Protein AF-A0A2W4WBD0-F1 (afdb_monomer_lite)

Foldseek 3Di:
DDDDDPVVVCVVVVVVVVVVVVVCVVVVVVVVVVDDDDPDDDDDPPDDDDDDDDPPDDPVCCVPPPVVVD

pLDDT: mean 90.71, std 7.72, range [56.44, 98.56]

Sequence (70 aa):
MRKINLSRWALENQPLVRYLLAVFIFAGVAAFFSLGQEEDPPFVFRGMVVRAYWPGATAMQMGQQVADPI

Secondary structure (DSSP, 8-state):
-PPP-HHHHHHHTHHHHHHHHHHHHHHHHHHHHH----SS--------------TT--HHHHIIIIITT-

Structure (mmCIF, N/CA/C/O backbone):
data_AF-A0A2W4WBD0-F1
#
_entry.id   AF-A0A2W4WBD0-F1
#
loop_
_atom_site.group_PDB
_atom_site.id
_atom_site.type_symbol
_atom_site.label_atom_id
_atom_site.label_alt_id
_atom_site.label_comp_id
_atom_site.label_asym_id
_atom_site.label_entity_id
_atom_site.label_seq_id
_atom_site.pdbx_PDB_ins_code
_atom_site.Cartn_x
_atom_site.Cartn_y
_atom_site.Cartn_z
_atom_site.occupancy
_atom_site.B_iso_or_equiv
_atom_site.auth_seq_id
_atom_site.auth_comp_id
_atom_site.auth_asym_id
_atom_site.auth_atom_id
_atom_site.pdbx_PDB_model_num
ATOM 1 N N . MET A 1 1 ? -9.802 24.784 24.189 1.00 56.44 1 MET A N 1
ATOM 2 C CA . MET A 1 1 ? -10.521 23.726 23.440 1.00 56.44 1 MET A CA 1
ATOM 3 C C . MET A 1 1 ? -10.608 22.490 24.321 1.00 56.44 1 MET A C 1
ATOM 5 O O . MET A 1 1 ? -9.588 22.084 24.869 1.00 56.44 1 MET A O 1
ATOM 9 N N . ARG A 1 2 ? -11.805 21.940 24.547 1.00 73.75 2 ARG A N 1
ATOM 10 C CA . ARG A 1 2 ? -11.997 20.772 25.421 1.00 73.75 2 ARG A CA 1
ATOM 11 C C . ARG A 1 2 ? -11.431 19.541 24.701 1.00 73.75 2 ARG A C 1
ATOM 13 O O . ARG A 1 2 ? -11.871 19.238 23.598 1.00 73.75 2 ARG A O 1
ATOM 20 N N . LYS A 1 3 ? -10.421 18.876 25.275 1.00 79.25 3 LYS A N 1
ATOM 21 C CA . LYS A 1 3 ? -9.832 17.666 24.680 1.00 79.25 3 LYS A CA 1
ATOM 22 C C . LYS A 1 3 ? -10.879 16.552 24.695 1.00 79.25 3 LYS A C 1
ATOM 24 O O . LYS A 1 3 ? -11.356 16.176 25.764 1.00 79.25 3 LYS A O 1
ATOM 29 N N . ILE A 1 4 ? -11.240 16.045 23.520 1.00 85.88 4 ILE A N 1
ATOM 30 C CA . ILE A 1 4 ? -12.072 14.848 23.397 1.00 85.88 4 ILE A CA 1
ATOM 31 C C . ILE A 1 4 ? -11.239 13.665 23.897 1.00 85.88 4 ILE A C 1
ATOM 33 O O . ILE A 1 4 ? -10.124 13.443 23.427 1.00 85.88 4 ILE A O 1
ATOM 37 N N . ASN A 1 5 ? -11.758 12.926 24.878 1.00 92.94 5 ASN A N 1
ATOM 38 C CA . ASN A 1 5 ? -11.117 11.714 25.380 1.00 92.94 5 ASN A CA 1
ATOM 39 C C . ASN A 1 5 ? -11.683 10.503 24.629 1.00 92.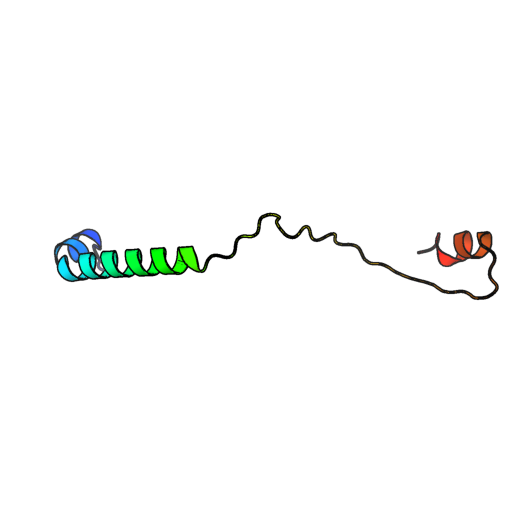94 5 ASN A C 1
ATOM 41 O O . ASN A 1 5 ? -12.742 9.984 24.979 1.00 92.94 5 ASN A O 1
ATOM 45 N N . LEU A 1 6 ? -10.964 10.081 23.589 1.00 91.88 6 LEU A N 1
ATOM 46 C CA . LEU A 1 6 ? -11.332 8.957 22.724 1.00 91.88 6 LEU A CA 1
ATOM 47 C C . LEU A 1 6 ? -11.470 7.640 23.493 1.00 91.88 6 LEU A C 1
ATOM 49 O O . LEU A 1 6 ? -12.398 6.884 23.228 1.00 91.88 6 LEU A O 1
ATOM 53 N N . SER A 1 7 ? -10.603 7.386 24.477 1.00 93.62 7 SER A N 1
ATOM 54 C CA . SER A 1 7 ? -10.662 6.163 25.283 1.00 93.62 7 SER A CA 1
ATOM 55 C C . SER A 1 7 ? -11.948 6.098 26.102 1.00 93.62 7 SER A C 1
ATOM 57 O O . SER A 1 7 ? -12.623 5.072 26.109 1.00 93.62 7 SER A O 1
ATOM 59 N N . ARG A 1 8 ? -12.331 7.207 26.751 1.00 94.25 8 ARG A N 1
ATOM 60 C CA . ARG A 1 8 ? -13.610 7.293 27.472 1.00 94.25 8 ARG A CA 1
ATOM 61 C C . ARG A 1 8 ? -14.790 7.122 26.519 1.00 94.25 8 ARG A C 1
ATOM 63 O O . ARG A 1 8 ? -15.675 6.322 26.795 1.00 94.25 8 ARG A O 1
ATOM 70 N N . TRP A 1 9 ? -14.777 7.827 25.392 1.00 95.19 9 TRP A N 1
ATOM 71 C CA . TRP A 1 9 ? -15.855 7.745 24.410 1.00 95.19 9 TRP A CA 1
ATOM 72 C C . TRP A 1 9 ? -16.028 6.320 23.858 1.00 95.19 9 TRP A C 1
ATOM 74 O O . TRP A 1 9 ? -17.153 5.842 23.736 1.00 95.19 9 TRP A O 1
ATOM 84 N N . ALA A 1 10 ? -14.933 5.602 23.596 1.00 94.56 10 ALA A N 1
ATOM 85 C CA . ALA A 1 10 ? -14.974 4.216 23.133 1.00 94.56 10 ALA A CA 1
ATOM 86 C C . ALA A 1 10 ? -15.577 3.260 24.182 1.00 94.56 10 ALA A C 1
ATOM 88 O O . ALA A 1 10 ? -16.309 2.338 23.824 1.00 94.56 10 ALA A O 1
ATOM 89 N N . LEU A 1 11 ? -15.309 3.496 25.473 1.00 94.88 11 LEU A N 1
ATOM 90 C CA . LEU A 1 11 ? -15.894 2.726 26.577 1.00 94.88 11 LEU A CA 1
ATOM 91 C C . LEU A 1 11 ? -17.386 3.014 26.782 1.00 94.88 11 LEU A C 1
ATOM 93 O O . LEU A 1 11 ? -18.117 2.120 27.194 1.00 94.88 11 LEU A O 1
ATOM 97 N N . GLU A 1 12 ? -17.841 4.230 26.490 1.00 96.38 12 GLU A N 1
ATOM 98 C CA . GLU A 1 12 ? -19.265 4.590 26.527 1.00 96.38 12 GLU A CA 1
ATOM 99 C C . GLU A 1 12 ? -20.023 4.039 25.304 1.00 96.38 12 GLU A C 1
ATOM 101 O O . GLU A 1 12 ? -21.198 3.699 25.402 1.00 96.38 12 GLU A O 1
ATOM 106 N N . ASN A 1 13 ? -19.343 3.874 24.163 1.00 97.00 13 ASN A N 1
ATOM 107 C CA . ASN A 1 13 ? -19.927 3.434 22.890 1.00 97.00 13 ASN A CA 1
ATOM 108 C C . ASN A 1 13 ? -19.494 2.007 22.493 1.00 97.00 13 ASN A C 1
ATOM 110 O O . ASN A 1 13 ? -19.243 1.723 21.319 1.00 97.00 13 ASN A O 1
ATOM 114 N N . GLN A 1 1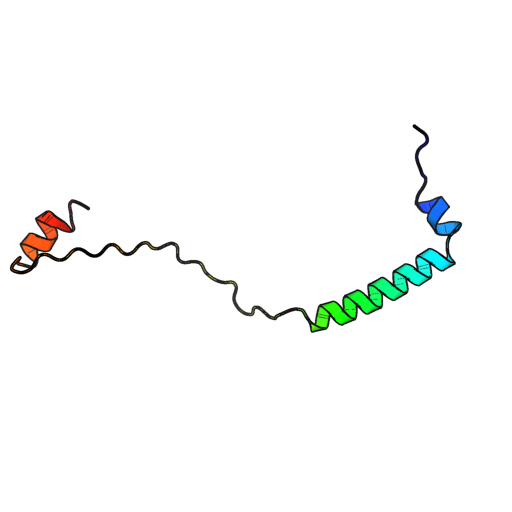4 ? -19.422 1.082 23.458 1.00 95.94 14 GLN A N 1
ATOM 115 C CA . GLN A 1 14 ? -18.945 -0.295 23.235 1.00 95.94 14 GLN A CA 1
ATOM 116 C C . GLN A 1 14 ? -19.625 -1.045 22.074 1.00 95.94 14 GLN A C 1
ATOM 118 O O . GLN A 1 14 ? -18.902 -1.699 21.315 1.00 95.94 14 GLN A O 1
ATOM 123 N N . PRO A 1 15 ? -20.963 -0.990 21.888 1.00 97.75 15 PRO A N 1
ATOM 124 C CA . PRO A 1 15 ? -21.609 -1.696 20.781 1.00 97.75 15 PRO A CA 1
ATOM 125 C C . PRO A 1 15 ? -21.124 -1.200 19.415 1.00 97.75 15 PRO A C 1
ATOM 127 O O . PRO A 1 15 ? -20.837 -2.009 18.536 1.00 97.75 15 PRO A O 1
ATOM 130 N N . LEU A 1 16 ? -20.957 0.119 19.264 1.00 97.62 16 LEU A N 1
ATOM 131 C CA . LEU A 1 16 ? -20.471 0.733 18.030 1.00 97.62 16 LEU A CA 1
ATOM 132 C C . LEU A 1 16 ? -19.021 0.329 17.747 1.00 97.62 16 LEU A C 1
ATOM 134 O O . LEU A 1 16 ? -18.698 -0.047 16.625 1.00 97.62 16 LEU A O 1
ATOM 138 N N . VAL A 1 17 ? -18.156 0.352 18.765 1.00 97.56 17 VAL A N 1
ATOM 139 C CA . VAL A 1 17 ? -16.748 -0.052 18.619 1.00 97.56 17 VAL A CA 1
ATOM 140 C C . VAL A 1 17 ? -16.638 -1.517 18.194 1.00 97.56 17 VAL A C 1
ATOM 142 O O . VAL A 1 17 ? -15.878 -1.833 17.282 1.00 97.56 17 VAL A O 1
ATOM 145 N N . ARG A 1 18 ? -17.420 -2.414 18.806 1.00 97.62 18 ARG A N 1
ATOM 146 C CA . ARG A 1 18 ? -17.441 -3.841 18.440 1.00 97.62 18 ARG A CA 1
ATOM 147 C C . ARG A 1 18 ? -17.977 -4.069 17.029 1.00 97.62 18 ARG A C 1
ATOM 149 O O . ARG A 1 18 ? -17.428 -4.893 16.305 1.00 97.62 18 ARG A O 1
ATOM 156 N N . TYR A 1 19 ? -19.013 -3.332 16.636 1.00 98.12 19 TYR A N 1
ATOM 157 C CA . TYR A 1 19 ? -19.536 -3.373 15.273 1.00 98.12 19 TYR A CA 1
ATOM 158 C C . TYR A 1 19 ? -18.474 -2.945 14.254 1.00 98.12 19 TYR A C 1
ATOM 160 O O . TYR A 1 19 ? -18.204 -3.679 13.307 1.00 98.12 19 TYR A O 1
ATOM 168 N N . LEU A 1 20 ? -17.818 -1.802 14.479 1.00 98.00 20 LEU A N 1
ATOM 169 C CA . LEU A 1 20 ? -16.757 -1.311 13.598 1.00 98.00 20 LEU A CA 1
ATOM 170 C C . LEU A 1 20 ? -15.577 -2.282 13.535 1.00 98.00 20 LEU A C 1
ATOM 172 O O . LEU A 1 20 ? -15.056 -2.532 12.453 1.00 98.00 20 LEU A O 1
ATOM 176 N N . LEU A 1 21 ? -15.196 -2.878 14.670 1.00 98.12 21 LEU A N 1
ATOM 177 C CA . LEU A 1 21 ? -14.167 -3.913 14.717 1.00 98.12 21 LEU A CA 1
ATOM 178 C C . LEU A 1 21 ? -14.529 -5.093 13.805 1.00 98.12 21 LEU A C 1
ATOM 180 O O . LEU A 1 21 ? -13.709 -5.495 12.986 1.00 98.12 21 LEU A O 1
ATOM 184 N N . ALA A 1 22 ? -15.754 -5.617 13.906 1.00 98.50 22 ALA A N 1
ATOM 185 C CA . ALA A 1 22 ? -16.207 -6.712 13.053 1.00 98.50 22 ALA A CA 1
ATOM 186 C C . ALA A 1 22 ? -16.196 -6.314 11.568 1.00 98.50 22 ALA A C 1
ATOM 188 O O . ALA A 1 22 ? -15.645 -7.042 10.745 1.00 98.50 22 ALA A O 1
ATOM 189 N N . VAL A 1 23 ? -16.734 -5.138 11.228 1.00 98.56 23 VAL A N 1
ATOM 190 C CA . VAL A 1 23 ? -16.752 -4.627 9.847 1.00 98.56 23 VAL A CA 1
ATOM 191 C C . VAL A 1 23 ? -15.339 -4.509 9.278 1.00 98.56 23 VAL A C 1
ATOM 193 O O . VAL A 1 23 ? -15.102 -4.972 8.165 1.00 98.56 23 VAL A O 1
ATOM 196 N N . PHE A 1 24 ? -14.389 -3.947 10.028 1.00 98.56 24 PHE A N 1
ATOM 197 C CA . PHE A 1 24 ? -13.009 -3.814 9.562 1.00 98.56 24 PHE A CA 1
ATOM 198 C C . PHE A 1 24 ? -12.295 -5.156 9.426 1.00 98.56 24 PHE A C 1
ATOM 200 O O . PHE A 1 24 ? -11.512 -5.316 8.493 1.00 98.56 24 PHE A O 1
ATOM 207 N N . ILE A 1 25 ? -12.590 -6.131 10.289 1.00 98.50 25 ILE A N 1
ATOM 208 C CA . ILE A 1 25 ? -12.069 -7.494 10.134 1.00 98.50 25 ILE A CA 1
ATOM 209 C C . ILE A 1 25 ? -12.573 -8.097 8.819 1.00 98.50 25 ILE A C 1
ATOM 211 O O . ILE A 1 25 ? -11.763 -8.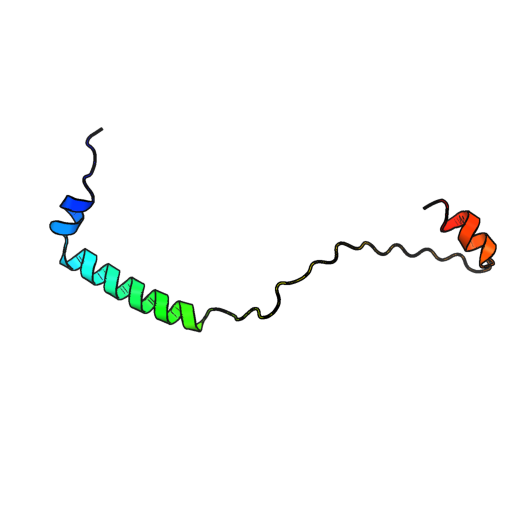538 8.009 1.00 98.50 25 ILE A O 1
ATOM 215 N N . PHE A 1 26 ? -13.883 -8.071 8.556 1.00 98.31 26 PHE A N 1
ATOM 216 C CA . PHE A 1 26 ? -14.432 -8.642 7.321 1.00 98.31 26 PHE A CA 1
ATOM 217 C C . PHE A 1 26 ? -13.961 -7.899 6.069 1.00 98.31 26 PHE A C 1
ATOM 219 O O . PHE A 1 26 ? -13.595 -8.536 5.083 1.00 98.31 26 PHE A O 1
ATOM 226 N N . ALA A 1 27 ? -13.918 -6.567 6.114 1.00 98.19 27 ALA A N 1
ATOM 227 C CA . ALA A 1 27 ? -13.404 -5.757 5.016 1.00 98.19 27 ALA A CA 1
ATOM 228 C C . ALA A 1 27 ? -11.918 -6.042 4.753 1.00 98.19 27 ALA A C 1
ATOM 230 O O . ALA A 1 27 ? -11.522 -6.178 3.600 1.00 98.19 27 ALA A O 1
ATOM 231 N N . GLY A 1 28 ? -11.108 -6.188 5.806 1.00 97.75 28 GLY A N 1
ATOM 232 C CA . GLY A 1 28 ? -9.692 -6.539 5.697 1.00 97.75 28 GLY A CA 1
ATOM 233 C C . GLY 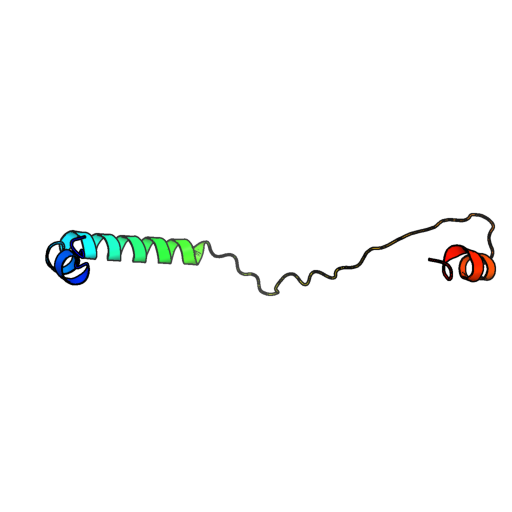A 1 28 ? -9.476 -7.928 5.099 1.00 97.75 28 GLY A C 1
ATOM 234 O O . GLY A 1 28 ? -8.646 -8.088 4.210 1.00 97.75 28 GLY A O 1
ATOM 235 N N . VAL A 1 29 ? -10.268 -8.916 5.524 1.00 97.81 29 VAL A N 1
ATOM 236 C CA . VAL A 1 29 ? -10.249 -10.274 4.956 1.00 97.81 29 VAL A CA 1
ATOM 237 C C . VAL A 1 29 ? -10.626 -10.247 3.474 1.00 97.81 29 VAL A C 1
ATOM 239 O O . VAL A 1 29 ? -9.924 -10.833 2.656 1.00 97.81 29 VAL A O 1
ATOM 242 N N . ALA A 1 30 ? -11.692 -9.535 3.102 1.00 97.06 30 ALA A N 1
ATOM 243 C CA . ALA A 1 30 ? -12.088 -9.392 1.703 1.00 97.06 30 ALA A CA 1
ATOM 244 C C . ALA A 1 30 ? -10.998 -8.693 0.867 1.00 97.06 30 ALA A C 1
ATOM 246 O O . ALA A 1 30 ? -10.669 -9.154 -0.225 1.00 97.06 30 ALA A O 1
ATOM 247 N N . ALA A 1 31 ? -10.396 -7.625 1.400 1.00 97.06 31 ALA A N 1
ATOM 248 C CA . ALA A 1 31 ? -9.320 -6.894 0.738 1.00 97.06 31 ALA A CA 1
ATOM 249 C C . ALA A 1 31 ? -8.067 -7.758 0.537 1.00 97.06 31 ALA A C 1
ATOM 251 O O . ALA A 1 31 ? -7.447 -7.688 -0.523 1.00 97.06 31 ALA A O 1
ATOM 252 N N . PHE A 1 32 ? -7.726 -8.608 1.510 1.00 95.12 32 PHE A N 1
ATOM 253 C CA . PHE A 1 32 ? -6.600 -9.537 1.410 1.00 95.12 32 PHE A CA 1
ATOM 254 C C . PHE A 1 32 ? -6.712 -10.455 0.185 1.00 95.12 32 PHE A C 1
ATOM 256 O O . PHE A 1 32 ? -5.727 -10.645 -0.520 1.00 95.12 32 PHE A O 1
ATOM 263 N N . PHE A 1 33 ? -7.911 -10.953 -0.132 1.00 94.00 33 PHE A N 1
ATOM 264 C CA . PHE A 1 33 ? -8.128 -11.769 -1.334 1.00 94.00 33 PHE A CA 1
ATOM 265 C C . PHE A 1 33 ? -8.092 -10.970 -2.642 1.00 94.00 33 PHE A C 1
ATOM 267 O O . PHE A 1 33 ? -7.891 -11.552 -3.704 1.00 94.00 33 PHE A O 1
ATOM 274 N N . SER A 1 34 ? -8.285 -9.651 -2.584 1.00 92.31 34 SER A N 1
ATOM 275 C CA . SER A 1 34 ? -8.150 -8.763 -3.746 1.00 92.31 34 SER A CA 1
ATOM 276 C C . SER A 1 34 ? -6.724 -8.246 -3.956 1.00 92.31 34 SER A C 1
ATOM 278 O O . SER A 1 34 ? -6.460 -7.568 -4.948 1.00 92.31 34 SER A O 1
ATOM 280 N N . LEU A 1 35 ? -5.810 -8.531 -3.024 1.00 92.38 35 LEU A N 1
ATOM 281 C CA . LEU A 1 35 ? -4.442 -8.047 -3.099 1.00 92.38 35 LEU A CA 1
ATOM 282 C C . LEU A 1 35 ? -3.686 -8.820 -4.186 1.00 92.38 35 LEU A C 1
ATOM 284 O O . LEU A 1 35 ? -3.414 -10.011 -4.045 1.00 92.38 35 LEU A O 1
ATOM 288 N N . GLY A 1 36 ? -3.368 -8.128 -5.281 1.00 87.06 36 GLY A N 1
ATOM 289 C CA . GLY A 1 36 ? -2.533 -8.671 -6.347 1.00 87.06 36 GLY A CA 1
ATOM 290 C C . GLY A 1 36 ? -1.153 -9.045 -5.812 1.00 87.06 36 GLY A C 1
ATOM 291 O O . GLY A 1 36 ? -0.558 -8.296 -5.038 1.00 87.06 36 GLY A O 1
ATOM 292 N N . GLN A 1 37 ? -0.658 -10.212 -6.214 1.00 86.81 37 GLN A N 1
ATOM 293 C CA . GLN A 1 37 ? 0.707 -10.621 -5.917 1.00 86.81 37 GLN A CA 1
ATOM 294 C C . GLN A 1 37 ? 1.625 -10.056 -6.995 1.00 86.81 37 GLN A C 1
ATOM 296 O O . GLN A 1 37 ? 1.472 -10.361 -8.175 1.00 86.81 37 GLN A O 1
ATOM 301 N N . GLU A 1 38 ? 2.563 -9.218 -6.580 1.00 84.12 38 GLU A N 1
ATOM 302 C CA . GLU A 1 38 ? 3.649 -8.727 -7.418 1.00 84.12 38 GLU A CA 1
ATOM 303 C C . GLU A 1 38 ? 4.917 -9.438 -6.929 1.00 84.12 38 GLU A C 1
ATOM 305 O O . GLU A 1 38 ? 5.497 -9.048 -5.918 1.00 84.12 38 GLU A O 1
ATOM 310 N N . GLU A 1 39 ? 5.261 -10.568 -7.563 1.00 79.25 39 GLU A N 1
ATOM 311 C CA . GLU A 1 39 ? 6.425 -11.387 -7.173 1.00 79.25 39 GLU A CA 1
ATOM 312 C C . GLU A 1 39 ? 7.737 -10.621 -7.360 1.00 79.25 39 GLU A C 1
ATOM 314 O O . GLU A 1 39 ? 8.607 -10.673 -6.493 1.00 79.25 39 GLU A O 1
ATOM 319 N N . ASP A 1 40 ? 7.831 -9.850 -8.445 1.00 84.88 40 ASP A N 1
ATOM 320 C CA . ASP A 1 40 ? 8.980 -9.011 -8.750 1.00 84.88 40 ASP A CA 1
ATOM 321 C C . ASP A 1 40 ? 8.544 -7.547 -8.879 1.00 84.88 40 ASP A C 1
ATOM 323 O O . ASP A 1 40 ? 7.684 -7.234 -9.710 1.00 84.88 40 ASP A O 1
ATOM 327 N N . PRO A 1 41 ? 9.141 -6.618 -8.110 1.00 80.25 41 PRO A N 1
ATOM 328 C CA . PRO A 1 41 ? 8.854 -5.205 -8.283 1.00 80.25 41 PRO A CA 1
ATOM 329 C C . PRO A 1 41 ? 9.314 -4.750 -9.679 1.00 80.25 41 PRO A C 1
ATOM 331 O O . PRO A 1 41 ? 10.382 -5.167 -10.144 1.00 80.25 41 PRO A O 1
ATOM 334 N N . PRO A 1 42 ? 8.577 -3.848 -10.350 1.00 78.38 42 PRO A N 1
ATOM 335 C CA . PRO A 1 42 ? 8.929 -3.386 -11.680 1.00 78.38 42 PRO A CA 1
ATOM 336 C C . PRO A 1 42 ? 10.252 -2.628 -11.611 1.00 78.38 42 PRO A C 1
ATOM 338 O O . PRO A 1 42 ? 10.336 -1.499 -11.119 1.00 78.38 42 PRO A O 1
ATOM 341 N N . PHE A 1 43 ? 11.314 -3.247 -12.122 1.00 77.50 43 PHE A N 1
ATOM 342 C CA . PHE A 1 43 ? 12.596 -2.579 -12.254 1.00 77.50 43 PHE A CA 1
ATOM 343 C C . PHE A 1 43 ? 12.534 -1.627 -13.450 1.00 77.50 43 PHE A C 1
ATOM 345 O O . PHE A 1 43 ? 12.633 -2.029 -14.611 1.00 77.50 43 PHE A O 1
ATOM 352 N N . VAL A 1 44 ? 12.347 -0.337 -13.176 1.00 77.62 44 VAL A N 1
ATOM 353 C CA . VAL A 1 44 ? 12.330 0.685 -14.226 1.00 77.62 44 VAL A CA 1
ATOM 354 C C . VAL A 1 44 ? 13.769 0.994 -14.639 1.00 77.62 44 VAL A C 1
ATOM 356 O O . VAL A 1 44 ? 14.430 1.860 -14.058 1.00 77.62 44 VAL A O 1
ATOM 359 N N . PHE A 1 45 ? 14.263 0.306 -15.670 1.00 78.19 45 PHE A N 1
ATOM 360 C CA . PHE A 1 45 ? 15.482 0.715 -16.365 1.00 78.19 45 PHE A CA 1
ATOM 361 C C . PHE A 1 45 ? 15.223 2.052 -17.069 1.00 78.19 45 PHE A C 1
ATOM 363 O O . PHE A 1 45 ? 14.619 2.111 -18.139 1.00 78.19 45 PHE A O 1
ATOM 370 N N . ARG A 1 46 ? 15.666 3.150 -16.452 1.00 80.50 46 ARG A N 1
ATOM 371 C CA . ARG A 1 46 ? 15.605 4.493 -17.043 1.00 80.50 46 ARG A CA 1
ATOM 372 C C . ARG A 1 46 ? 16.671 4.630 -18.131 1.00 80.50 46 ARG A C 1
ATOM 374 O O . ARG A 1 46 ? 17.737 5.184 -17.892 1.00 80.50 46 ARG A O 1
ATOM 381 N N . GLY A 1 47 ? 16.378 4.088 -19.308 1.00 85.81 47 GLY A N 1
ATOM 382 C CA . GLY A 1 47 ? 17.171 4.255 -20.522 1.00 85.81 47 GLY A CA 1
ATOM 383 C C . GLY A 1 47 ? 16.405 5.067 -21.561 1.00 85.81 47 GLY A C 1
ATOM 384 O O . GLY A 1 47 ? 15.201 4.889 -21.731 1.00 85.81 47 GLY A O 1
ATOM 385 N N . MET A 1 48 ? 17.107 5.947 -22.271 1.00 85.06 48 MET A N 1
ATOM 386 C CA . MET A 1 48 ? 16.583 6.636 -23.447 1.00 85.06 48 MET A CA 1
ATOM 387 C C . MET A 1 48 ? 17.367 6.154 -24.664 1.00 85.06 48 MET A C 1
ATOM 389 O O . MET A 1 48 ? 18.591 6.243 -24.687 1.00 85.06 48 MET A O 1
ATOM 393 N N . VAL A 1 49 ? 16.667 5.622 -25.666 1.00 88.25 49 VAL A N 1
ATOM 394 C CA . VAL A 1 49 ? 17.285 5.154 -26.911 1.00 88.25 49 VAL A CA 1
ATOM 395 C C . VAL A 1 49 ? 17.166 6.253 -27.959 1.00 88.25 49 VAL A C 1
ATOM 397 O O . VAL A 1 49 ? 16.064 6.556 -28.417 1.00 88.25 49 VAL A O 1
ATOM 400 N N . VAL A 1 50 ? 18.300 6.820 -28.366 1.00 88.44 50 VAL A N 1
ATOM 401 C CA . VAL A 1 50 ? 18.387 7.766 -29.486 1.00 88.44 50 VAL A CA 1
ATOM 402 C C . VAL A 1 50 ? 18.951 7.023 -30.695 1.00 88.44 50 VAL A C 1
ATOM 404 O O . VAL A 1 50 ? 19.976 6.354 -30.597 1.00 88.44 50 VAL A O 1
ATOM 407 N N . ARG A 1 51 ? 18.257 7.093 -31.837 1.00 91.81 51 ARG A N 1
ATOM 408 C CA . ARG A 1 51 ? 18.683 6.466 -33.098 1.00 91.81 51 ARG A CA 1
ATOM 409 C C . ARG A 1 5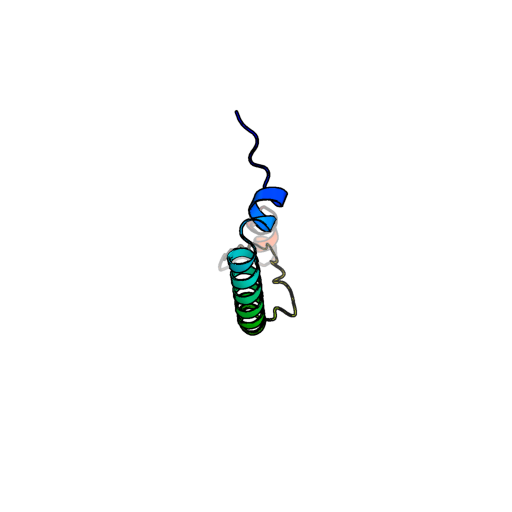1 ? 18.909 7.543 -34.147 1.00 91.81 51 ARG A C 1
ATOM 411 O O . ARG A 1 51 ? 18.015 8.349 -34.388 1.00 91.81 51 ARG A O 1
ATOM 418 N N . ALA A 1 52 ? 20.069 7.507 -34.791 1.00 90.38 52 ALA A N 1
ATOM 419 C CA . ALA A 1 52 ? 20.415 8.372 -35.910 1.00 90.38 52 ALA A CA 1
ATOM 420 C C . ALA A 1 52 ? 20.700 7.520 -37.152 1.00 90.38 52 ALA A C 1
ATOM 422 O O . ALA A 1 52 ? 21.339 6.472 -37.059 1.00 90.38 52 ALA A O 1
ATOM 423 N N . TYR A 1 53 ? 20.222 7.972 -38.312 1.00 92.12 53 TYR A N 1
ATOM 424 C CA . TYR A 1 53 ? 20.414 7.288 -39.589 1.00 92.12 53 TYR A CA 1
ATOM 425 C C . TYR A 1 53 ? 21.067 8.236 -40.593 1.00 92.12 53 TYR A C 1
ATOM 427 O O . TYR A 1 53 ? 20.491 9.271 -40.921 1.00 92.12 53 TYR A O 1
ATOM 435 N N . TRP A 1 54 ? 22.236 7.853 -41.115 1.00 92.81 54 TRP A N 1
ATOM 436 C CA . TRP A 1 54 ? 22.909 8.552 -42.210 1.00 92.81 54 TRP A CA 1
ATOM 437 C C . TRP A 1 54 ? 23.237 7.565 -43.340 1.00 92.81 54 TRP A C 1
ATOM 439 O O . TRP A 1 54 ? 24.255 6.868 -43.298 1.00 92.81 54 TRP A O 1
ATOM 449 N N . PRO A 1 55 ? 22.364 7.455 -44.355 1.00 91.31 55 PRO A N 1
ATOM 450 C CA . PRO A 1 55 ? 22.592 6.540 -45.465 1.00 91.31 55 PRO A CA 1
ATOM 451 C C . PRO A 1 55 ? 23.824 6.965 -46.276 1.00 91.31 55 PRO A C 1
ATOM 453 O O . PRO A 1 55 ? 23.978 8.135 -46.619 1.00 91.31 55 PRO A O 1
ATOM 456 N N . GLY A 1 56 ? 24.693 6.000 -46.590 1.00 90.75 56 GLY A N 1
ATOM 457 C CA . GLY A 1 56 ? 25.923 6.217 -47.361 1.00 90.75 56 GLY A CA 1
ATOM 458 C C . GLY A 1 56 ? 27.168 6.564 -46.534 1.00 90.75 56 GLY A C 1
ATOM 459 O O . GLY A 1 56 ? 28.257 6.612 -47.102 1.00 90.75 56 GLY A O 1
ATOM 460 N N . ALA A 1 57 ? 27.044 6.760 -45.216 1.00 92.62 57 ALA A N 1
ATOM 461 C CA . ALA A 1 57 ? 28.189 6.969 -44.332 1.00 92.62 57 ALA A CA 1
ATOM 462 C C . ALA A 1 57 ? 28.873 5.640 -43.966 1.00 92.62 57 ALA A C 1
ATOM 464 O O . ALA A 1 57 ? 28.223 4.632 -43.682 1.00 92.62 57 ALA A O 1
ATOM 465 N N . THR A 1 58 ? 30.206 5.639 -43.943 1.00 94.19 58 THR A N 1
ATOM 466 C CA . THR A 1 58 ? 30.998 4.517 -43.416 1.00 94.19 58 THR A CA 1
ATOM 467 C C . THR A 1 58 ? 30.866 4.420 -41.893 1.00 94.19 58 THR A C 1
ATOM 469 O O . THR A 1 58 ? 30.549 5.403 -41.223 1.00 94.19 58 THR A O 1
ATOM 472 N N . ALA A 1 59 ? 31.177 3.254 -41.314 1.00 92.25 59 ALA A N 1
ATOM 473 C CA . ALA A 1 59 ? 31.148 3.063 -39.859 1.00 92.25 59 ALA A CA 1
ATOM 474 C C . ALA A 1 59 ? 32.043 4.071 -39.111 1.00 92.25 59 ALA A C 1
ATOM 476 O O . ALA A 1 59 ? 31.665 4.568 -38.054 1.00 92.25 59 ALA A O 1
ATOM 477 N N . MET A 1 60 ? 33.194 4.428 -39.692 1.00 94.19 60 MET A N 1
ATOM 478 C CA . MET A 1 60 ? 34.101 5.421 -39.113 1.00 94.19 60 MET A CA 1
ATOM 479 C C . MET A 1 60 ? 33.501 6.833 -39.128 1.00 94.19 60 MET A C 1
ATOM 481 O O . MET A 1 60 ? 33.625 7.551 -38.142 1.00 94.19 60 MET A O 1
ATOM 485 N N . GLN A 1 61 ? 32.798 7.212 -40.202 1.00 92.56 61 GLN A N 1
ATOM 486 C CA . GLN A 1 61 ? 32.086 8.494 -40.270 1.00 92.56 61 GLN A CA 1
ATOM 487 C C . GLN A 1 61 ? 30.914 8.548 -39.284 1.00 92.56 61 GLN A C 1
ATOM 489 O O . GLN A 1 61 ? 30.749 9.554 -38.603 1.00 92.56 61 GLN A O 1
ATOM 494 N N . MET A 1 62 ? 30.145 7.461 -39.155 1.00 95.00 62 MET A N 1
ATOM 495 C CA . MET A 1 62 ? 29.069 7.364 -38.161 1.00 95.00 62 MET A CA 1
ATOM 496 C C . MET A 1 62 ? 29.592 7.483 -36.726 1.00 95.00 62 MET A C 1
ATOM 498 O O . MET A 1 62 ? 28.961 8.156 -35.917 1.00 95.00 62 MET A O 1
ATOM 502 N N . GLY A 1 63 ? 30.743 6.877 -36.417 1.00 92.31 63 GLY A N 1
ATOM 503 C CA . GLY A 1 63 ? 31.405 7.029 -35.119 1.00 92.31 63 GLY A CA 1
ATOM 504 C C . GLY A 1 63 ? 31.817 8.477 -34.860 1.00 92.31 63 GLY A C 1
ATOM 505 O O . GLY A 1 63 ? 31.256 9.138 -33.996 1.00 92.31 63 GLY A O 1
ATOM 506 N N . GLN A 1 64 ? 32.717 9.001 -35.692 1.00 94.69 64 GLN A N 1
ATOM 507 C CA . GLN A 1 64 ? 33.367 10.294 -35.448 1.00 94.69 64 GLN A CA 1
ATOM 508 C C . GLN A 1 64 ? 32.434 11.505 -35.563 1.00 94.69 64 GLN A C 1
ATOM 510 O O . GLN A 1 64 ? 32.684 12.530 -34.936 1.00 94.69 64 GLN A O 1
ATOM 515 N N . GLN A 1 65 ? 31.405 11.433 -36.412 1.00 91.62 65 GLN A N 1
ATOM 516 C CA . GLN A 1 65 ? 30.579 12.601 -36.747 1.00 91.62 65 GLN A CA 1
ATOM 517 C C . GLN A 1 65 ? 29.178 12.555 -36.147 1.00 91.62 65 GLN A C 1
ATOM 519 O O . GLN A 1 65 ? 28.506 13.583 -36.124 1.00 91.62 65 GLN A O 1
ATOM 524 N N . VAL A 1 66 ? 28.721 11.387 -35.689 1.00 90.19 66 VAL A N 1
ATOM 525 C CA . VAL A 1 66 ? 27.369 11.231 -35.140 1.00 90.19 66 VAL A CA 1
ATOM 526 C C . VAL A 1 66 ? 27.411 10.636 -33.742 1.00 90.19 66 VAL A C 1
ATOM 528 O O . VAL A 1 66 ? 26.838 11.235 -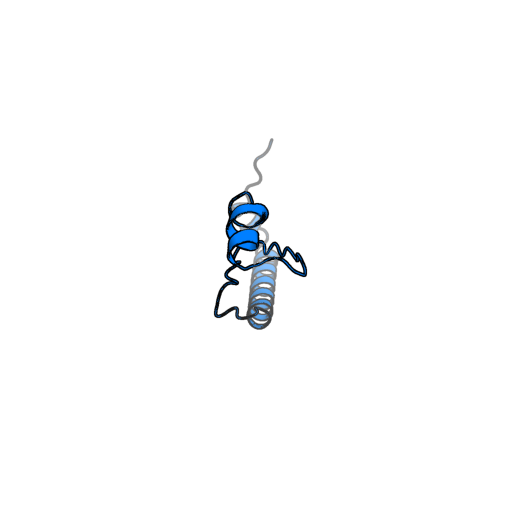32.850 1.00 90.19 66 VAL A O 1
ATOM 531 N N . ALA A 1 67 ? 28.081 9.506 -33.518 1.00 91.50 67 ALA A N 1
ATOM 532 C CA . ALA A 1 67 ? 28.076 8.867 -32.201 1.00 91.50 67 ALA A CA 1
ATOM 533 C C . ALA A 1 67 ? 28.935 9.613 -31.168 1.00 91.50 67 ALA A C 1
ATOM 535 O O . ALA A 1 67 ? 28.451 9.868 -30.077 1.00 91.50 67 ALA A O 1
ATOM 536 N N . ASP A 1 68 ? 30.173 9.980 -31.506 1.00 91.62 68 ASP A N 1
ATOM 537 C CA . ASP A 1 68 ? 31.100 10.644 -30.576 1.00 91.62 68 ASP A CA 1
ATOM 538 C C . ASP A 1 68 ? 30.658 12.067 -30.170 1.00 91.62 68 ASP A C 1
ATOM 540 O O . ASP A 1 68 ? 30.906 12.459 -29.028 1.00 91.62 68 ASP A O 1
ATOM 544 N N . PRO A 1 69 ? 30.029 12.874 -31.053 1.00 87.62 69 PRO A N 1
ATOM 545 C CA . PRO A 1 69 ? 29.532 14.198 -30.676 1.00 87.62 69 PRO A CA 1
ATOM 546 C C . PRO A 1 69 ? 28.213 14.203 -29.883 1.00 87.62 69 PRO A C 1
ATOM 548 O O . PRO A 1 69 ? 27.818 15.279 -29.426 1.00 87.62 69 PRO A O 1
ATOM 551 N N . ILE A 1 70 ? 27.505 13.069 -29.788 1.00 77.19 70 ILE A N 1
ATOM 552 C CA . ILE A 1 70 ? 26.211 12.923 -29.087 1.00 77.19 70 ILE A CA 1
ATOM 553 C C . ILE A 1 70 ? 26.440 12.425 -27.659 1.00 77.19 70 ILE A C 1
ATOM 555 O O . ILE A 1 70 ? 25.774 12.976 -26.752 1.00 77.19 70 ILE A O 1
#

Radius of gyration: 31.72 Å; chains: 1; bounding box: 56×36×75 Å